Protein 1UBD (pdb70)

CATH classification: 3.30.160.60 (+3 more: 3.30.160.60, 3.30.160.60, 3.30.160.60)

Sequence (114 aa):
TIACPHKGCTKMFRDNSAMRKHLHTHGPRVHVCAECGKAFVESSKLKRHQLVHTGEKPFQCTFEGCGKRFSLDFNLRTHVRIHTGDRPYVCPFDGCNKKFAQSTNLKSHILTHA

Radius of gyration: 19.87 Å; Cα contacts (8 Å, |Δi|>4): 136; chains: 1; bounding box: 48×43×46 Å

GO terms:
  GO:0000981 DNA-binding transcription factor activity, RNA polymerase II-specific (F, IDA)
  GO:0006357 regulation of transcription by RNA polymerase II (P, IDA)
  GO:0005634 nucleus (C, IMP)
  GO:0010629 negative regulation of gene expression (P, IMP)
  GO:1990837 sequence-specific double-stranded DNA binding (F, IDA)
  GO:0000976 transcription cis-regulatory region binding (F, IDA)
  GO:0003677 DNA binding (F, IDA)
  GO:0003723 RNA binding (F, IDA)
  GO:0000122 negative regulation of transcription by RNA polymerase II (P, IDA)
  GO:0005634 nucleus (C, IDA)
  GO:0000400 four-way junction DNA binding (F, IDA)
  GO:0031011 Ino80 complex (C, IDA)
  GO:0016363 nuclear matrix (C, EXP)
  GO:0034644 cellular response to UV (P, IMP)
  GO:0010225 response to UV-C (P, IMP)
  GO:0006974 DNA damage response (P, IMP)
  GO:0000724 double-strand break repair via homologous recombination (P, IMP)
  GO:0005515 protein binding (F, IPI)
  GO:0000987 cis-regulatory region sequence-specific DNA binding (F, IMP)
  GO:0046332 SMAD binding (F, IMP)

B-factor: mean 39.72, std 17.57, range [2.0, 91.71]

InterPro domains:
  IPR013087 Zinc finger C2H2-type [PF00096] (298-320)
  IPR013087 Zinc finger C2H2-type [PF00096] (325-347)
  IPR013087 Zinc finger C2H2-type [PF00096] (353-377)
  IPR013087 Zinc finger C2H2-type [PF00096] (383-407)
  IPR013087 Zinc finger C2H2-type [PS00028] (327-347)
  IPR013087 Zinc finger C2H2-type [PS00028] (355-377)
  IPR013087 Zinc finger C2H2-type [PS00028] (385-407)
  IPR013087 Zinc finger C2H2-type [PS50157] (296-320)
  IPR013087 Zinc finger C2H2-type [PS50157] (325-352)
  IPR013087 Zinc finger C2H2-type [PS50157] (353-382)
  IPR013087 Zinc finger C2H2-type [PS50157] (383-412)
  IPR013087 Zinc finger C2H2-type [SM00355] (296-320)
  IPR013087 Zinc finger C2H2-type [SM00355] (325-347)
  IPR013087 Zinc finger C2H2-type [S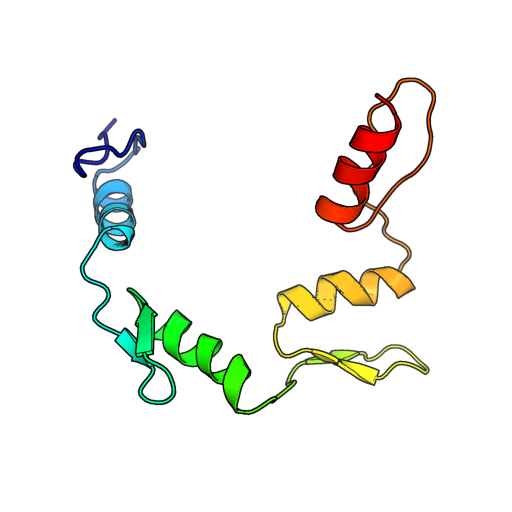M00355] (353-377)
  IPR013087 Zinc finger C2H2-type [SM00355] (383-407)
  IPR017114 C2H2-type Zinc finger protein, YY1-like [PIRSF037113] (1-414)
  IPR036236 Zinc finger C2H2 superfamily [SSF57667] (295-322)
  IPR036236 Zinc finger C2H2 superfamily [SSF57667] (333-388)
  IPR036236 Zinc finger C2H2 superfamily [SSF57667] (377-411)

Struct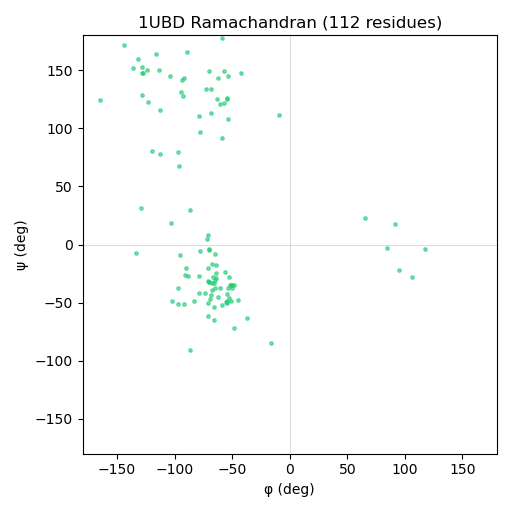ure (mmCIF, N/CA/C/O backbone):
data_1UBD
#
_entry.id   1UBD
#
_cell.length_a   44.000
_cell.length_b   65.700
_cell.length_c   117.100
_cell.angle_alpha   90.00
_cell.angle_beta   90.00
_cell.angle_gamma   90.00
#
_symmetry.space_group_name_H-M   'P 21 21 21'
#
loop_
_entity.id
_entity.type
_entity.pdbx_description
1 polymer "DNA (5'-D(*AP*GP*GP*GP*TP*CP*TP*CP*CP*AP*TP*TP*TP*TP*GP*AP*A P*GP*CP*G)-3')"
2 polymer "DNA (5'-D(*CP*GP*CP*TP*TP*CP*AP*AP*AP*AP*TP*GP*GP*AP*GP*AP*C P*CP*CP*T)-3')"
3 polymer 'PROTEIN (YY1 ZINC FINGER DOMAIN)'
4 non-polymer 'ZINC ION'
5 water water
#
loop_
_atom_site.group_PDB
_atom_site.id
_atom_site.type_symbol
_atom_site.label_atom_id
_atom_site.label_alt_id
_atom_site.label_comp_id
_atom_site.label_asym_id
_atom_site.label_entity_id
_atom_site.label_seq_id
_atom_site.pdbx_PDB_ins_code
_atom_site.Cartn_x
_atom_site.Cartn_y
_atom_site.Cartn_z
_atom_site.occupancy
_atom_site.B_iso_or_equiv
_atom_site.auth_seq_id
_atom_site.auth_comp_id
_atom_site.auth_asym_id
_atom_site.auth_atom_id
_atom_site.pdbx_PDB_model_num
ATOM 815 N N . THR C 3 5 ? 26.568 30.613 23.835 1.00 55.73 295 THR C N 1
ATOM 816 C CA . THR C 3 5 ? 25.752 31.610 23.078 1.00 55.96 295 THR C CA 1
ATOM 817 C C . THR C 3 5 ? 26.295 31.708 21.651 1.00 56.20 295 THR C C 1
ATOM 818 O O . THR C 3 5 ? 27.513 31.738 21.436 1.00 52.90 295 THR C O 1
ATOM 820 N N . ILE C 3 6 ? 25.372 31.725 20.691 1.00 56.59 296 ILE C N 1
ATOM 821 C CA . ILE C 3 6 ? 25.688 31.814 19.270 1.00 54.87 296 ILE C CA 1
ATOM 822 C C . ILE C 3 6 ? 25.663 33.290 18.858 1.00 52.13 296 ILE C C 1
ATOM 823 O O . ILE C 3 6 ? 24.716 33.999 19.162 1.00 52.15 296 ILE C O 1
ATOM 828 N N . ALA C 3 7 ? 26.723 33.770 18.228 1.00 49.94 297 ALA C N 1
ATOM 829 C CA . ALA C 3 7 ? 26.737 35.147 17.787 1.00 51.25 297 ALA C CA 1
ATOM 830 C C . ALA C 3 7 ? 26.205 35.092 16.361 1.00 53.18 297 ALA C C 1
ATOM 831 O O . ALA C 3 7 ? 26.498 34.117 15.649 1.00 54.10 297 ALA C O 1
ATOM 833 N N . CYS C 3 8 ? 25.418 36.095 15.941 1.00 50.16 298 CYS C N 1
ATOM 834 C CA . CYS C 3 8 ? 24.892 36.084 14.577 1.00 46.47 298 CYS C CA 1
ATOM 835 C C . CYS C 3 8 ? 26.005 36.168 13.582 1.00 45.78 298 CYS C C 1
ATOM 836 O O . CYS C 3 8 ? 26.848 37.073 13.641 1.00 44.07 298 CYS C O 1
ATOM 839 N N . PRO C 3 9 ? 26.037 35.203 12.662 1.00 44.78 299 PRO C N 1
ATOM 840 C CA . PRO C 3 9 ? 27.057 35.155 11.635 1.00 45.60 299 PRO C CA 1
ATOM 841 C C . PRO C 3 9 ? 27.183 36.513 10.995 1.00 45.84 299 PRO C C 1
ATOM 842 O O . PRO C 3 9 ? 28.117 37.254 11.265 1.00 47.08 299 PRO C O 1
ATOM 846 N N . HIS C 3 10 ? 26.183 36.855 10.215 1.00 46.33 300 HIS C N 1
ATOM 847 C CA . HIS C 3 10 ? 26.163 38.104 9.501 1.00 48.29 300 HIS C CA 1
ATOM 848 C C . HIS C 3 10 ? 27.244 39.105 9.843 1.00 49.59 300 HIS C C 1
ATOM 849 O O . HIS C 3 10 ? 27.217 39.730 10.904 1.00 49.46 300 HIS C O 1
ATOM 856 N N . LYS C 3 11 ? 28.136 39.302 8.876 1.00 50.33 301 LYS C N 1
ATOM 857 C CA . LYS C 3 11 ? 29.276 40.202 8.986 1.00 49.11 301 LYS C CA 1
ATOM 858 C C . LYS C 3 11 ? 29.226 41.238 10.125 1.00 48.61 301 LYS C C 1
ATOM 859 O O . LYS C 3 11 ? 29.721 40.971 11.232 1.00 49.05 301 LYS C O 1
ATOM 865 N N . GLY C 3 12 ? 28.573 42.372 9.897 1.00 47.71 302 GLY C N 1
ATOM 866 C CA . GLY C 3 12 ? 28.558 43.401 10.922 1.00 47.28 302 GLY C CA 1
ATOM 867 C C . GLY C 3 12 ? 27.636 43.245 12.118 1.00 49.82 302 GLY C C 1
ATOM 868 O O . GLY C 3 12 ? 27.741 44.040 13.063 1.00 51.17 302 GLY C O 1
ATOM 869 N N . CYS C 3 13 ? 26.790 42.208 12.127 1.00 47.74 303 CYS C N 1
ATOM 870 C CA . CYS C 3 13 ? 25.809 42.021 13.194 1.00 41.99 303 CYS C CA 1
ATOM 871 C C . CYS C 3 13 ? 26.331 41.676 14.572 1.00 44.80 303 CYS C C 1
ATOM 872 O O . CYS C 3 13 ? 26.830 40.578 14.832 1.00 44.38 303 CYS C O 1
ATOM 875 N N . THR C 3 14 ? 26.147 42.615 15.482 1.00 47.30 304 THR C N 1
ATOM 876 C CA . THR C 3 14 ? 26.598 42.434 16.847 1.00 50.49 304 THR C CA 1
ATOM 877 C C . THR C 3 14 ? 25.828 41.335 17.601 1.00 49.93 304 THR C C 1
ATOM 878 O O . THR C 3 14 ? 26.405 40.655 18.422 1.00 52.35 304 THR C O 1
ATOM 882 N N . LYS C 3 15 ? 24.543 41.151 17.308 1.00 47.58 305 LYS C N 1
ATOM 883 C CA . LYS C 3 15 ? 23.702 40.201 18.043 1.00 47.76 305 LYS C CA 1
ATOM 884 C C . LYS C 3 15 ? 24.181 38.793 18.461 1.00 48.50 305 LYS C C 1
ATOM 885 O O . LYS C 3 15 ? 24.962 38.153 17.760 1.00 48.59 305 LYS C O 1
ATOM 891 N N . MET C 3 16 ? 23.658 38.337 19.614 1.00 48.85 306 MET C N 1
ATOM 892 C CA . MET C 3 16 ? 23.951 37.037 20.258 1.00 46.66 306 MET C CA 1
ATOM 893 C C . MET C 3 16 ? 22.649 36.249 20.571 1.00 47.32 306 MET C C 1
ATOM 894 O O . MET C 3 16 ? 21.637 36.846 20.966 1.00 46.51 306 MET C O 1
ATOM 899 N N . PHE C 3 17 ? 22.705 34.914 20.512 1.00 45.60 307 PHE C N 1
ATOM 900 C CA . PHE C 3 17 ? 21.522 34.097 20.761 1.00 46.68 307 PHE C CA 1
ATOM 901 C C . PHE C 3 17 ? 21.726 32.853 21.648 1.00 49.05 307 PHE C C 1
ATOM 902 O O . PHE C 3 17 ? 22.825 32.289 21.701 1.00 43.45 307 PHE C O 1
ATOM 910 N N . ARG C 3 18 ? 20.647 32.459 22.338 1.00 51.28 308 ARG C N 1
ATOM 911 C CA . ARG C 3 18 ? 20.618 31.303 23.238 1.00 57.24 308 ARG C CA 1
ATOM 912 C C . ARG C 3 18 ? 20.816 30.015 22.449 1.00 60.81 308 ARG C C 1
ATOM 913 O O . ARG C 3 18 ? 21.738 29.228 22.706 1.00 61.24 308 ARG C O 1
ATOM 921 N N . ASP C 3 19 ? 19.835 29.744 21.594 1.00 63.77 309 ASP C N 1
ATOM 922 C CA . ASP C 3 19 ? 19.845 28.559 20.742 1.00 67.32 309 ASP C CA 1
ATOM 923 C C . ASP C 3 19 ? 20.204 29.013 19.350 1.00 65.83 309 ASP C C 1
ATOM 924 O O . ASP C 3 19 ? 19.864 30.123 18.949 1.00 65.48 309 ASP C O 1
ATOM 929 N N . ASN C 3 20 ? 20.930 28.196 18.611 1.00 66.34 310 ASN C N 1
ATOM 930 C CA . ASN C 3 20 ? 21.258 28.623 17.267 1.00 68.61 310 ASN C CA 1
ATOM 931 C C . ASN C 3 20 ? 19.980 28.591 16.395 1.00 67.00 310 ASN C C 1
ATOM 932 O O . ASN C 3 20 ? 19.986 29.024 15.240 1.00 67.64 310 ASN C O 1
ATOM 937 N N . SER C 3 21 ? 18.880 28.119 16.976 1.00 63.59 311 SER C N 1
ATOM 938 C CA . SER C 3 21 ? 17.594 28.061 16.297 1.00 59.56 311 SER C CA 1
ATOM 939 C C . SER C 3 21 ? 17.069 29.498 16.233 1.00 57.76 311 SER C C 1
ATOM 940 O O . SER C 3 21 ? 16.521 29.943 15.213 1.00 56.35 311 SER C O 1
ATOM 943 N N . ALA C 3 22 ? 17.247 30.214 17.346 1.00 53.40 312 ALA C N 1
ATOM 944 C CA . ALA C 3 22 ? 16.846 31.609 17.457 1.00 48.72 312 ALA C CA 1
ATOM 945 C C . ALA C 3 22 ? 17.797 32.412 16.601 1.00 50.01 312 ALA C C 1
ATOM 946 O O . ALA C 3 22 ? 17.405 33.449 16.063 1.00 54.94 312 ALA C O 1
ATOM 948 N N . MET C 3 23 ? 19.045 31.941 16.494 1.00 46.98 313 MET C N 1
ATOM 949 C CA . MET C 3 23 ? 20.070 32.605 15.705 1.00 43.14 313 MET C CA 1
ATOM 950 C C . MET C 3 23 ? 19.750 32.494 14.231 1.00 41.45 313 MET C C 1
ATOM 951 O O . MET C 3 23 ? 19.783 33.475 13.520 1.00 39.92 313 MET C O 1
ATOM 956 N N . ARG C 3 24 ? 19.398 31.293 13.797 1.00 43.09 314 ARG C N 1
ATOM 957 C CA . ARG C 3 24 ? 19.026 31.002 12.405 1.00 46.01 314 ARG C CA 1
ATOM 958 C C . ARG C 3 24 ? 17.767 31.779 11.987 1.00 45.25 314 ARG C C 1
ATOM 959 O O . ARG C 3 24 ? 17.735 32.331 10.876 1.00 44.29 314 ARG C O 1
ATOM 967 N N . LYS C 3 25 ? 16.727 31.802 12.844 1.00 40.81 315 LYS C N 1
ATOM 968 C CA . LYS C 3 25 ? 15.516 32.539 12.499 1.00 33.79 315 LYS C CA 1
ATOM 969 C C . LYS C 3 25 ? 15.940 33.952 12.288 1.00 32.90 315 LYS C C 1
ATOM 970 O O . LYS C 3 25 ? 15.703 34.505 11.215 1.00 32.89 315 LYS C O 1
ATOM 976 N N . HIS C 3 26 ? 16.646 34.498 13.279 1.00 29.27 316 HIS C N 1
ATOM 977 C CA . HIS C 3 26 ? 17.174 35.867 13.238 1.00 27.92 316 HIS C CA 1
ATOM 978 C C . HIS C 3 26 ? 18.006 36.169 11.988 1.00 28.41 316 HIS C C 1
ATOM 979 O O . HIS C 3 26 ? 17.904 37.227 11.367 1.00 22.53 316 HIS C O 1
ATOM 986 N N . LEU C 3 27 ? 18.893 35.242 11.683 1.00 30.91 317 LEU C N 1
ATOM 987 C CA . LEU C 3 27 ? 19.761 35.369 10.538 1.00 34.25 317 LEU C CA 1
ATOM 988 C C . LEU C 3 27 ? 18.895 35.696 9.328 1.00 34.53 317 LEU C C 1
ATOM 989 O O . LEU C 3 27 ? 19.305 36.437 8.447 1.00 37.03 317 LEU C O 1
ATOM 994 N N . HIS C 3 28 ? 17.691 35.143 9.295 1.00 38.88 318 HIS C N 1
ATOM 995 C CA . HIS C 3 28 ? 16.764 35.342 8.174 1.00 42.80 318 HIS C CA 1
ATOM 996 C C . HIS C 3 28 ? 16.528 36.799 7.792 1.00 39.06 318 HIS C C 1
ATOM 997 O O . HIS C 3 28 ? 16.467 37.139 6.607 1.00 33.03 318 HIS C O 1
ATOM 1004 N N . THR C 3 29 ? 16.536 37.662 8.797 1.00 37.71 319 THR C N 1
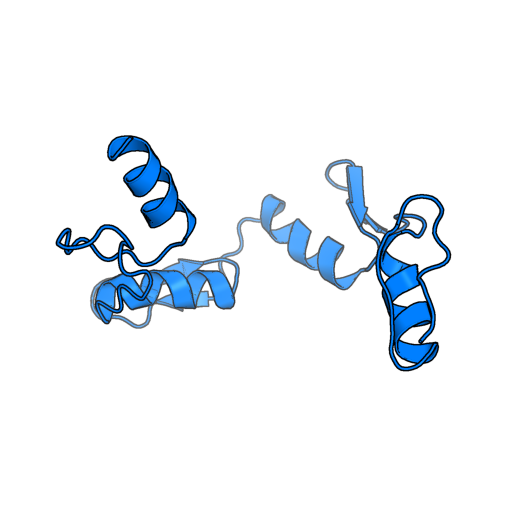ATOM 1005 C CA . THR C 3 29 ? 16.334 39.075 8.571 1.00 37.89 319 THR C CA 1
ATOM 1006 C C . THR C 3 29 ? 17.395 39.824 7.734 1.00 38.70 319 THR C C 1
ATOM 1007 O O . THR C 3 29 ? 17.126 40.926 7.262 1.00 47.46 319 THR C O 1
ATOM 1011 N N . HIS C 3 30 ? 18.591 39.267 7.561 1.00 36.07 320 HIS C N 1
ATOM 1012 C CA . HIS C 3 30 ? 19.645 39.919 6.753 1.00 33.95 320 HIS C CA 1
ATOM 1013 C C . HIS C 3 30 ? 19.585 39.370 5.354 1.00 34.51 320 HIS C C 1
ATOM 1014 O O . HIS C 3 30 ? 20.371 39.791 4.503 1.00 36.37 320 HIS C O 1
ATOM 1021 N N . GLY C 3 31 ? 18.776 38.326 5.181 1.00 34.05 321 GLY C N 1
ATOM 1022 C CA . GLY C 3 31 ? 18.652 37.650 3.904 1.00 36.48 321 GLY C CA 1
ATOM 1023 C C . GLY C 3 31 ? 18.203 38.419 2.664 1.00 36.21 321 GLY C C 1
ATOM 1024 O O . GLY C 3 31 ? 17.929 39.614 2.702 1.00 35.28 321 GLY C O 1
ATOM 1025 N N . PRO C 3 32 ? 18.156 37.743 1.518 1.00 35.19 322 PRO C N 1
ATOM 1026 C CA . PRO C 3 32 ? 17.720 38.471 0.329 1.00 33.45 322 PRO C CA 1
ATOM 1027 C C . PRO C 3 32 ? 16.276 38.931 0.558 1.00 31.10 322 PRO C C 1
ATOM 1028 O O . PRO C 3 32 ? 15.475 38.241 1.196 1.00 29.97 322 PRO C O 1
ATOM 1032 N N . ARG C 3 33 ? 15.963 40.116 0.065 1.00 26.17 323 ARG C N 1
ATOM 1033 C CA . ARG C 3 33 ? 14.631 40.649 0.208 1.00 23.75 323 ARG C CA 1
ATOM 1034 C C . ARG C 3 33 ? 13.784 40.360 -1.043 1.00 22.82 323 ARG C C 1
ATOM 1035 O O . ARG C 3 33 ? 13.414 41.258 -1.799 1.00 22.00 323 ARG C O 1
ATOM 1043 N N . VAL C 3 34 ? 13.517 39.054 -1.218 1.00 25.43 324 VAL C N 1
ATOM 1044 C CA . VAL C 3 34 ? 12.772 38.435 -2.329 1.00 23.56 324 VAL C CA 1
ATOM 1045 C C . VAL C 3 34 ? 11.415 38.977 -2.614 1.00 27.03 324 VAL C C 1
ATOM 1046 O O . VAL C 3 34 ? 10.971 38.927 -3.770 1.00 34.21 324 VAL C O 1
ATOM 1050 N N . HIS C 3 35 ? 10.695 39.328 -1.542 1.00 26.07 325 HIS C N 1
ATOM 1051 C CA . HIS C 3 35 ? 9.326 39.870 -1.601 1.00 19.72 325 HIS C CA 1
ATOM 1052 C C . HIS C 3 35 ? 9.283 41.332 -1.983 1.00 15.29 325 HIS C C 1
ATOM 1053 O O . HIS C 3 35 ? 9.446 42.172 -1.134 1.00 17.41 325 HIS C O 1
ATOM 1060 N N . VAL C 3 36 ? 9.046 41.593 -3.270 1.00 12.35 326 VAL C N 1
ATOM 1061 C CA . VAL C 3 36 ? 9.055 42.914 -3.865 1.00 11.84 326 VAL C CA 1
ATOM 1062 C C . VAL C 3 36 ? 7.682 43.347 -4.321 1.00 16.51 326 VAL C C 1
ATOM 1063 O O . VAL C 3 36 ? 7.071 42.752 -5.182 1.00 23.23 326 VAL C O 1
ATOM 1067 N N . CYS C 3 37 ? 7.189 44.392 -3.700 1.00 17.35 327 CYS C N 1
ATOM 1068 C CA . CYS C 3 37 ? 5.924 44.948 -4.007 1.00 11.10 327 CYS C CA 1
ATOM 1069 C C . CYS C 3 37 ? 5.944 45.300 -5.466 1.00 16.29 327 CYS C C 1
ATOM 1070 O O . CYS C 3 37 ? 6.797 46.094 -5.875 1.00 16.14 327 CYS C O 1
ATOM 1073 N N . ALA C 3 38 ? 5.009 44.720 -6.246 1.00 16.88 328 ALA C N 1
ATOM 1074 C CA . ALA C 3 38 ? 4.853 45.041 -7.668 1.00 14.03 328 ALA C CA 1
ATOM 1075 C C . ALA C 3 38 ? 4.339 46.490 -7.897 1.00 15.88 328 ALA C C 1
ATOM 1076 O O . ALA C 3 38 ? 4.478 47.068 -8.974 1.00 20.22 328 ALA C O 1
ATOM 1078 N N . GLU C 3 39 ? 3.789 47.128 -6.880 1.00 20.47 329 GLU C N 1
ATOM 1079 C CA . GLU C 3 39 ? 3.304 48.478 -7.101 1.00 19.90 329 GLU C CA 1
ATOM 1080 C C . GLU C 3 39 ? 4.410 49.499 -7.095 1.00 18.03 329 GLU C C 1
ATOM 1081 O O . GLU C 3 39 ? 4.370 50.431 -7.866 1.00 22.71 329 GLU C O 1
ATOM 1087 N N . CYS C 3 40 ? 5.364 49.377 -6.183 1.00 20.92 330 CYS C N 1
ATOM 1088 C CA . CYS C 3 40 ? 6.401 50.391 -6.113 1.00 20.36 330 CYS C CA 1
ATOM 1089 C C . CYS C 3 40 ? 7.899 49.959 -5.995 1.00 19.29 330 CYS C C 1
ATOM 1090 O O . CYS C 3 40 ? 8.792 50.806 -6.080 1.00 19.69 330 CYS C O 1
ATOM 1093 N N . GLY C 3 41 ? 8.188 48.676 -5.811 1.00 18.88 331 GLY C N 1
ATOM 1094 C CA . GLY C 3 41 ? 9.578 48.273 -5.722 1.00 17.41 331 GLY C CA 1
ATOM 1095 C C . GLY C 3 41 ? 10.086 47.897 -4.338 1.00 17.77 331 GLY C C 1
ATOM 1096 O O . GLY C 3 41 ? 11.016 47.108 -4.244 1.00 21.31 331 GLY C O 1
ATOM 1097 N N . LYS C 3 42 ? 9.531 48.440 -3.260 1.00 13.37 332 LYS C N 1
ATOM 1098 C CA . LYS C 3 42 ? 10.029 48.085 -1.953 1.00 10.15 332 LYS C CA 1
ATOM 1099 C C . LYS C 3 42 ? 10.021 46.585 -1.809 1.00 12.83 332 LYS C C 1
ATOM 1100 O O . LYS C 3 42 ? 9.157 45.935 -2.364 1.00 11.43 332 LYS C O 1
ATOM 1106 N N . ALA C 3 43 ? 11.003 46.021 -1.093 1.00 15.18 333 ALA C N 1
ATOM 1107 C CA . ALA C 3 43 ? 11.117 44.576 -0.968 1.00 15.04 333 ALA C CA 1
ATOM 1108 C C . ALA C 3 43 ? 11.215 44.304 0.449 1.00 20.00 333 ALA C C 1
ATOM 1109 O O . ALA C 3 43 ? 11.886 45.069 1.173 1.00 27.11 333 ALA C O 1
ATOM 1111 N N . PHE C 3 44 ? 10.671 43.148 0.822 1.00 19.26 334 PHE C N 1
ATOM 1112 C CA . PHE C 3 44 ? 10.621 42.670 2.195 1.00 17.81 334 PHE C CA 1
ATOM 1113 C C . PHE C 3 44 ? 11.179 41.237 2.287 1.00 19.55 334 PHE C C 1
ATOM 1114 O O . PHE C 3 44 ? 11.112 40.455 1.319 1.00 21.05 334 PHE C O 1
ATOM 1122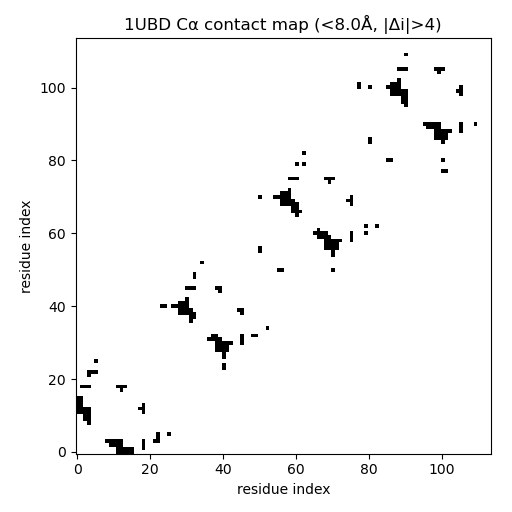 N N . VAL C 3 45 ? 11.714 40.871 3.439 1.00 21.68 335 VAL C N 1
ATOM 1123 C CA . VAL C 3 45 ? 12.251 39.517 3.545 1.00 29.78 335 VAL C CA 1
ATOM 1124 C C . VAL C 3 45 ? 11.068 38.504 3.564 1.00 30.85 335 VAL C C 1
ATOM 1125 O O . VAL C 3 45 ? 10.958 37.652 2.669 1.00 32.50 335 VAL C O 1
ATOM 1129 N N . GLU C 3 46 ? 10.089 38.764 4.436 1.00 30.81 336 GLU C N 1
ATOM 1130 C CA . GLU C 3 46 ? 8.873 37.960 4.574 1.00 27.51 336 GLU C CA 1
ATOM 1131 C C . GLU C 3 46 ? 7.737 38.432 3.640 1.00 27.70 336 GLU C C 1
ATOM 1132 O O . GLU C 3 46 ? 7.788 39.534 3.100 1.00 27.22 336 GLU C O 1
ATOM 1138 N N . SER C 3 47 ? 6.707 37.600 3.468 1.00 26.60 337 SER C N 1
ATOM 1139 C CA . SER C 3 47 ? 5.572 37.933 2.604 1.00 24.19 337 SER C CA 1
ATOM 1140 C C . SER C 3 47 ? 4.491 38.631 3.431 1.00 23.44 337 SER C C 1
ATOM 1141 O O . SER C 3 47 ? 3.692 39.443 2.925 1.00 19.50 337 SER C O 1
ATOM 1144 N N . SER C 3 48 ? 4.493 38.324 4.719 1.00 20.33 338 SER C N 1
ATOM 1145 C CA . SER C 3 48 ? 3.580 38.969 5.637 1.00 20.17 338 SER C CA 1
ATOM 1146 C C . SER C 3 48 ? 3.727 40.487 5.535 1.00 19.56 338 SER C C 1
ATOM 1147 O O . SER C 3 48 ? 2.744 41.192 5.370 1.00 28.49 338 SER C O 1
ATOM 1150 N N . LYS C 3 49 ? 4.961 40.966 5.583 1.00 14.75 339 LYS C N 1
ATOM 1151 C CA . LYS C 3 49 ? 5.308 42.384 5.521 1.00 9.32 339 LYS C CA 1
ATOM 1152 C C . LYS C 3 49 ? 4.964 43.059 4.198 1.00 11.75 339 LYS C C 1
ATOM 1153 O O . LYS C 3 49 ? 4.590 44.245 4.160 1.00 15.20 339 LYS C O 1
ATOM 1159 N N . LEU C 3 50 ? 5.150 42.335 3.110 1.00 12.05 340 LEU C N 1
ATOM 1160 C CA . LEU C 3 50 ? 4.848 42.855 1.776 1.00 18.46 340 LEU C CA 1
ATOM 1161 C C . LEU C 3 50 ? 3.316 42.992 1.712 1.00 23.65 340 LEU C C 1
ATOM 1162 O O . LEU C 3 50 ? 2.792 44.004 1.233 1.00 28.05 340 LEU C O 1
ATOM 1167 N N . LYS C 3 51 ? 2.607 41.983 2.218 1.00 25.68 341 LYS C N 1
ATOM 1168 C CA . LYS C 3 51 ? 1.150 42.035 2.258 1.00 24.93 341 LYS C CA 1
ATOM 1169 C C . LYS C 3 51 ? 0.719 43.310 3.005 1.00 18.30 341 LYS C C 1
ATOM 1170 O O . LYS C 3 51 ? -0.023 44.114 2.486 1.00 15.04 341 LYS C O 1
ATOM 1176 N N . ARG C 3 52 ? 1.302 43.524 4.173 1.00 12.47 342 ARG C N 1
ATOM 1177 C CA . ARG C 3 52 ? 0.986 44.654 5.018 1.00 13.96 342 ARG C CA 1
ATOM 1178 C C . ARG C 3 52 ? 1.377 45.977 4.417 1.00 19.33 342 ARG C C 1
ATOM 1179 O O . ARG C 3 52 ? 0.770 47.031 4.694 1.00 18.20 342 ARG C O 1
ATOM 1187 N N . HIS C 3 53 ? 2.468 45.940 3.665 1.00 18.80 343 HIS C N 1
ATOM 1188 C CA . HIS C 3 53 ? 2.953 47.138 3.034 1.00 15.16 343 HIS C CA 1
ATOM 1189 C C . HIS C 3 53 ? 1.912 47.603 2.052 1.00 16.08 343 HIS C C 1
ATOM 1190 O O . HIS C 3 53 ? 1.754 48.803 1.860 1.00 22.37 343 HIS C O 1
ATOM 1197 N N . GLN C 3 54 ? 1.141 46.668 1.500 1.00 14.15 344 GLN C N 1
ATOM 1198 C CA . GLN C 3 54 ? 0.110 46.997 0.515 1.00 11.18 344 GLN C CA 1
ATOM 1199 C C . GLN C 3 54 ? -0.879 48.083 0.962 1.00 12.48 344 GLN C C 1
ATOM 1200 O O . GLN C 3 54 ? -1.338 48.868 0.151 1.00 9.37 344 GLN C O 1
ATOM 1206 N N . LEU C 3 55 ? -1.085 48.196 2.274 1.00 16.80 345 LEU C N 1
ATOM 1207 C CA . LEU C 3 55 ? -2.009 49.158 2.866 1.00 17.22 345 LEU C CA 1
ATOM 1208 C C . LEU C 3 55 ? -1.579 50.562 2.642 1.00 18.90 345 LEU C C 1
ATOM 1209 O O . LEU C 3 55 ? -2.259 51.502 3.004 1.00 23.97 345 LEU C O 1
ATOM 1214 N N . VAL C 3 56 ? -0.384 50.705 2.119 1.00 21.01 346 VAL C N 1
ATOM 1215 C CA . VAL C 3 56 ? 0.184 52.011 1.821 1.00 16.27 346 VAL C CA 1
ATOM 1216 C C . VAL C 3 56 ? -0.453 52.465 0.508 1.00 16.65 346 VAL C C 1
ATOM 1217 O O . VAL C 3 56 ? -0.492 53.653 0.191 1.00 19.09 346 VAL C O 1
ATOM 1221 N N . HIS C 3 57 ? -0.834 51.461 -0.271 1.00 11.29 347 HIS C N 1
ATOM 1222 C CA . HIS C 3 57 ? -1.414 51.586 -1.570 1.00 12.38 347 HIS C CA 1
ATOM 1223 C C . HIS C 3 57 ? -2.911 51.643 -1.665 1.00 15.70 347 HIS C C 1
ATOM 1224 O O . HIS C 3 57 ? -3.451 52.520 -2.292 1.00 26.77 347 HIS C O 1
ATOM 1231 N N . THR C 3 58 ? -3.599 50.715 -1.056 1.00 16.02 348 T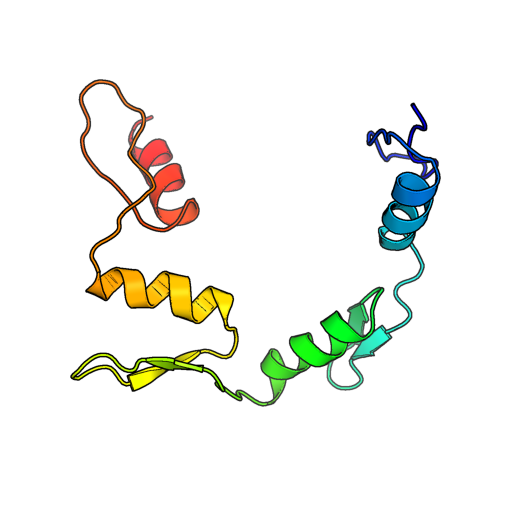HR C N 1
ATOM 1232 C CA . THR C 3 58 ? -5.034 50.723 -1.090 1.00 14.45 348 THR C CA 1
ATOM 1233 C C . THR C 3 58 ? -5.558 51.878 -0.233 1.00 21.40 348 THR C C 1
ATOM 1234 O O . THR C 3 58 ? -6.132 52.834 -0.743 1.00 27.67 348 THR C O 1
ATOM 1238 N N . GLY C 3 59 ? -5.277 51.875 1.056 1.00 18.26 349 GLY C N 1
ATOM 1239 C CA . GLY C 3 59 ? -5.808 52.963 1.865 1.00 12.69 349 GLY C CA 1
ATOM 1240 C C . GLY C 3 59 ? -6.744 52.315 2.865 1.00 10.35 349 GLY C C 1
ATOM 1241 O O . GLY C 3 59 ? -7.293 52.917 3.759 1.00 9.71 349 GLY C O 1
ATOM 1242 N N . GLU C 3 60 ? -6.907 51.028 2.721 1.00 9.01 350 GLU C N 1
ATOM 1243 C CA . GLU C 3 60 ? -7.757 50.304 3.617 1.00 12.55 350 GLU C CA 1
ATOM 1244 C C . GLU C 3 60 ? -7.367 50.515 5.109 1.00 14.73 350 GLU C C 1
ATOM 1245 O O . GLU C 3 60 ? -6.184 50.425 5.515 1.00 10.56 350 GLU C O 1
ATOM 1251 N N . LYS C 3 61 ? -8.380 50.932 5.855 1.00 14.46 351 LYS C N 1
ATOM 1252 C CA . LYS C 3 61 ? -8.328 51.143 7.280 1.00 15.56 351 LYS C CA 1
ATOM 1253 C C . LYS C 3 61 ? -9.340 50.224 7.970 1.00 18.66 351 LYS C C 1
ATOM 1254 O O . LYS C 3 61 ? -10.429 50.691 8.326 1.00 20.76 351 LYS C O 1
ATOM 1260 N N . PRO C 3 62 ? -8.983 48.919 8.170 1.00 16.76 352 PRO C N 1
ATOM 1261 C CA . PRO C 3 62 ? -9.758 47.835 8.799 1.00 16.36 352 PRO C CA 1
ATOM 1262 C C . PRO C 3 62 ? -10.173 48.045 10.261 1.00 21.52 352 PRO C C 1
ATOM 1263 O O . PRO C 3 62 ? -11.253 47.660 10.690 1.00 23.29 352 PRO C O 1
ATOM 1267 N N . PHE C 3 63 ? -9.310 48.645 11.046 1.00 22.92 353 PHE C N 1
ATOM 1268 C CA . PHE C 3 63 ? -9.619 48.786 12.444 1.00 19.50 353 PHE C CA 1
ATOM 1269 C C . PHE C 3 63 ? -10.243 50.090 12.766 1.00 22.83 353 PHE C C 1
ATOM 1270 O O . PHE C 3 63 ? -9.775 51.124 12.329 1.00 28.56 353 PHE C O 1
ATOM 1278 N N . GLN C 3 64 ? -11.336 50.037 13.504 1.00 26.51 354 GLN C N 1
ATOM 1279 C CA . GLN C 3 64 ? -12.049 51.234 13.829 1.00 30.22 354 GLN C CA 1
ATOM 1280 C C . GLN C 3 64 ? -12.298 51.567 15.298 1.00 33.78 354 GLN C C 1
ATOM 1281 O O . GLN C 3 64 ? -12.420 50.709 16.189 1.00 37.02 354 GLN C O 1
ATOM 1287 N N . CYS C 3 65 ? -12.375 52.855 15.543 1.00 35.81 355 CYS C N 1
ATOM 1288 C CA . CYS C 3 65 ? -12.601 53.336 16.869 1.00 36.54 355 CYS C CA 1
ATOM 1289 C C . CYS C 3 65 ? -14.067 53.258 17.322 1.00 38.67 355 CYS C C 1
ATOM 1290 O O . CYS C 3 65 ? -14.938 54.006 16.847 1.00 34.17 355 CYS C O 1
ATOM 1293 N N . THR C 3 66 ? -14.311 52.354 18.270 1.00 41.46 356 THR C N 1
ATOM 1294 C CA . THR C 3 66 ? -15.636 52.146 18.845 1.00 45.16 356 THR C CA 1
ATOM 1295 C C . THR C 3 66 ? -15.893 53.113 20.017 1.00 46.28 356 THR C C 1
ATOM 1296 O O . THR C 3 66 ? -16.625 52.805 20.966 1.00 48.17 356 THR C O 1
ATOM 1300 N N . PHE C 3 67 ? -15.274 54.279 19.949 1.00 46.05 357 PHE C N 1
ATOM 1301 C CA . PHE C 3 67 ? -15.453 55.283 20.970 1.00 48.16 357 PHE C CA 1
ATOM 1302 C C . PHE C 3 67 ? -16.571 56.158 20.461 1.00 52.71 357 PHE C C 1
ATOM 1303 O O . PHE C 3 67 ? -16.634 56.473 19.257 1.00 55.75 357 PHE C O 1
ATOM 1311 N N . GLU C 3 68 ? -17.420 56.585 21.387 1.00 53.35 358 GLU C N 1
ATOM 1312 C CA . GLU C 3 68 ? -18.547 57.422 21.061 1.00 53.92 358 GLU C CA 1
ATOM 1313 C C . GLU C 3 68 ? -18.034 58.721 20.453 1.00 54.35 358 GLU C C 1
ATOM 1314 O O . GLU C 3 68 ? -17.177 59.405 21.036 1.00 51.20 358 GLU C O 1
ATOM 1320 N N . GLY C 3 69 ? -18.468 58.970 19.215 1.00 54.12 359 GLY C N 1
ATOM 1321 C CA . GLY C 3 69 ? -18.100 60.187 18.505 1.00 53.38 359 GLY C CA 1
ATOM 1322 C C . GLY C 3 69 ? -16.905 60.065 17.586 1.00 51.98 359 GLY C C 1
ATOM 1323 O O . GLY C 3 69 ? -16.751 60.838 16.618 1.00 50.08 359 GLY C O 1
ATOM 1324 N N . CYS C 3 70 ? -16.086 59.055 17.870 1.00 49.61 360 CYS C N 1
ATOM 1325 C CA . CYS C 3 70 ? -14.891 58.835 17.101 1.00 45.82 360 CYS C CA 1
ATOM 1326 C C . CYS C 3 70 ? -15.119 57.998 15.866 1.00 43.99 360 CYS C C 1
ATOM 1327 O O . CYS C 3 70 ? -15.415 58.548 14.804 1.00 41.00 360 CYS C O 1
ATOM 1330 N N . GLY C 3 71 ? -14.982 56.679 15.994 1.00 43.16 361 GLY C N 1
ATOM 1331 C CA . GLY C 3 71 ? -15.137 55.815 14.834 1.00 42.13 361 GLY C CA 1
ATOM 1332 C C . GLY C 3 71 ? -14.067 56.024 13.754 1.00 41.72 361 GLY C C 1
ATOM 1333 O O . GLY C 3 71 ? -14.313 55.706 12.582 1.00 44.54 361 GLY C O 1
ATOM 1334 N N . LYS C 3 72 ? -12.897 56.562 14.133 1.00 38.06 362 LYS C N 1
ATOM 1335 C CA . LYS C 3 72 ? -11.770 56.829 13.216 1.00 29.42 362 LYS C CA 1
ATOM 1336 C C . LYS C 3 72 ? -11.257 55.479 12.841 1.00 26.01 362 LYS C C 1
ATOM 1337 O O . LYS C 3 72 ? -11.370 54.530 13.621 1.00 20.79 362 LYS C O 1
ATOM 1343 N N . ARG C 3 73 ? -10.717 55.363 11.641 1.00 24.97 363 ARG C N 1
ATOM 1344 C CA . ARG C 3 73 ? -10.202 54.064 11.241 1.00 25.27 363 ARG C CA 1
ATOM 1345 C C . ARG C 3 73 ? -8.671 54.068 11.065 1.00 24.60 363 ARG C C 1
ATOM 1346 O O . ARG C 3 73 ? -8.056 55.094 10.781 1.00 20.30 363 ARG C O 1
ATOM 1354 N N . PHE C 3 74 ? -8.058 52.920 11.302 1.00 23.25 364 PHE C N 1
ATOM 1355 C CA . PHE C 3 74 ? -6.621 52.788 11.171 1.00 21.61 364 PHE C CA 1
ATOM 1356 C C . PHE C 3 74 ? -6.423 51.539 10.360 1.00 17.64 364 PHE C C 1
ATOM 1357 O O . PHE C 3 74 ? -7.322 50.710 10.318 1.00 22.45 364 PHE C O 1
ATOM 1365 N N . SER C 3 75 ? -5.259 51.395 9.740 1.00 12.23 365 SER C N 1
ATOM 1366 C CA . SER C 3 75 ? -4.928 50.243 8.927 1.00 9.31 365 SER C CA 1
ATOM 1367 C C . SER C 3 75 ? -4.286 49.188 9.776 1.00 12.42 365 SER C C 1
ATOM 1368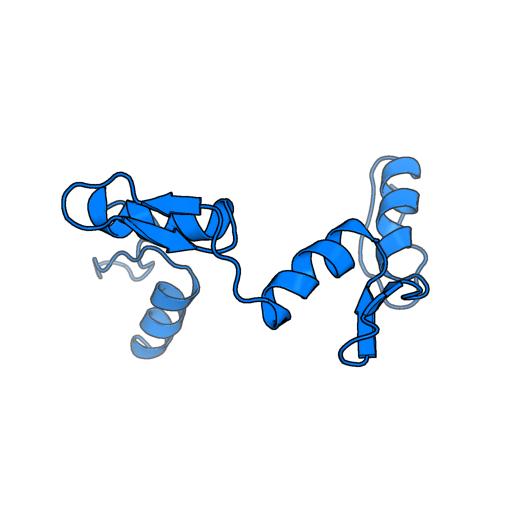 O O . SER C 3 75 ? -4.184 48.037 9.351 1.00 12.77 365 SER C O 1
ATOM 1371 N N . LEU C 3 76 ? -3.760 49.577 10.936 1.00 17.34 366 LEU C N 1
ATOM 1372 C CA . LEU C 3 76 ? -3.087 48.595 11.800 1.00 19.79 366 LEU C CA 1
ATOM 1373 C C . LEU C 3 76 ? -3.544 48.542 13.233 1.00 21.63 366 LEU C C 1
ATOM 1374 O O . LEU C 3 76 ? -3.604 49.553 13.964 1.00 17.69 366 LEU C O 1
ATOM 1379 N N . ASP C 3 77 ? -3.844 47.308 13.598 1.00 21.96 367 ASP C N 1
ATOM 1380 C CA . ASP C 3 77 ? -4.306 46.920 14.913 1.00 24.46 367 ASP C CA 1
ATOM 1381 C C . ASP C 3 77 ? -3.600 47.721 15.985 1.00 24.66 367 ASP C C 1
ATOM 1382 O O . ASP C 3 77 ? -4.237 48.534 16.667 1.00 24.37 367 ASP C O 1
ATOM 1387 N N . PHE C 3 78 ? -2.270 47.551 16.071 1.00 25.95 368 PHE C N 1
ATOM 1388 C CA . PHE C 3 78 ? -1.444 48.277 17.032 1.00 20.53 368 PHE C CA 1
ATOM 1389 C C . PHE C 3 78 ? -1.622 49.788 16.934 1.00 22.60 368 PHE C C 1
ATOM 1390 O O . PHE C 3 78 ? -1.814 50.444 17.946 1.00 29.56 368 PHE C O 1
ATOM 1398 N N . ASN C 3 79 ? -1.685 50.343 15.726 1.00 20.76 369 ASN C N 1
ATOM 1399 C CA . ASN C 3 79 ? -1.803 51.787 15.583 1.00 19.06 369 ASN C CA 1
ATOM 1400 C C . ASN C 3 79 ? -3.127 52.290 16.152 1.00 25.01 369 ASN C C 1
ATOM 1401 O O . ASN C 3 79 ? -3.204 53.412 16.714 1.00 29.21 369 ASN C O 1
ATOM 1406 N N . LEU C 3 80 ? -4.157 51.444 16.084 1.00 22.11 370 LEU C N 1
ATOM 1407 C CA . LEU C 3 80 ? -5.461 51.803 16.617 1.00 19.34 370 LEU C CA 1
ATOM 1408 C C . LEU C 3 80 ? -5.276 51.920 18.151 1.00 21.08 370 LEU C C 1
ATOM 1409 O O . LEU C 3 80 ? -5.531 52.984 18.725 1.00 23.22 370 LEU C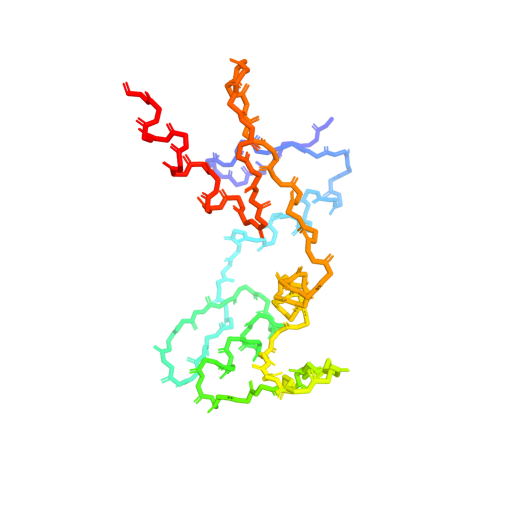 O 1
ATOM 1414 N N . ARG C 3 81 ? -4.736 50.883 18.801 1.00 21.27 371 ARG C N 1
ATOM 1415 C CA . ARG C 3 81 ? -4.536 50.920 20.262 1.00 23.45 371 ARG C CA 1
ATOM 1416 C C . ARG C 3 81 ? -3.823 52.165 20.742 1.00 27.18 371 ARG C C 1
ATOM 1417 O O . ARG C 3 81 ? -4.052 52.638 21.851 1.00 32.31 371 ARG C O 1
ATOM 1425 N N . THR C 3 82 ? -2.895 52.659 19.947 1.00 26.94 372 THR C N 1
ATOM 1426 C CA . THR C 3 82 ? -2.122 53.810 20.355 1.00 26.63 372 THR C CA 1
ATOM 1427 C C . THR C 3 82 ? -2.911 55.118 20.372 1.00 31.51 372 THR C C 1
ATOM 1428 O O . THR C 3 82 ? -2.539 56.087 21.076 1.00 31.29 372 THR C O 1
ATOM 1432 N N . HIS C 3 83 ? -4.026 55.133 19.634 1.00 35.70 373 HIS C N 1
ATOM 1433 C CA . HIS C 3 83 ? -4.868 56.329 19.534 1.00 37.07 373 HIS C CA 1
ATOM 1434 C C . HIS C 3 83 ? -6.033 56.310 20.473 1.00 38.58 373 HIS C C 1
ATOM 1435 O O . HIS C 3 83 ? -6.410 57.386 20.955 1.00 37.47 373 HIS C O 1
ATOM 1442 N N . VAL C 3 84 ? -6.642 55.123 20.673 1.00 41.19 374 VAL C N 1
ATOM 1443 C CA . VAL C 3 84 ? -7.795 54.970 21.587 1.00 43.80 374 VAL C CA 1
ATOM 1444 C C . VAL C 3 84 ? -7.414 55.462 22.973 1.00 43.27 374 VAL C C 1
ATOM 1445 O O . VAL C 3 84 ? -8.267 55.811 23.795 1.00 40.47 374 VAL C O 1
ATOM 1449 N N . ARG C 3 85 ? -6.112 55.443 23.220 1.00 43.71 375 ARG C N 1
ATOM 1450 C CA . ARG C 3 85 ? -5.536 55.904 24.453 1.00 45.08 375 ARG C CA 1
ATOM 1451 C C . ARG C 3 85 ? -5.781 57.389 24.614 1.00 47.26 375 ARG C C 1
ATOM 1452 O O . ARG C 3 85 ? -5.814 57.880 25.741 1.00 51.94 375 ARG C O 1
ATOM 1460 N N . ILE C 3 86 ? -5.986 58.103 23.512 1.00 46.72 376 ILE C N 1
ATOM 1461 C CA . ILE C 3 86 ? -6.282 59.526 23.600 1.00 48.22 376 ILE C CA 1
ATOM 1462 C C . ILE C 3 86 ? -7.684 59.667 24.187 1.00 50.10 376 ILE C C 1
ATOM 1463 O O . ILE C 3 86 ? -8.172 60.769 24.420 1.00 54.17 376 ILE C O 1
ATOM 1468 N N . HIS C 3 87 ? -8.341 58.532 24.394 1.00 50.31 377 HIS C N 1
ATOM 1469 C CA . HIS C 3 87 ? -9.679 58.487 24.973 1.00 52.05 377 HIS C CA 1
ATOM 1470 C C . HIS C 3 87 ? -9.544 58.079 26.439 1.00 52.64 377 HIS C C 1
ATOM 1471 O O . HIS C 3 87 ? -10.174 58.657 27.335 1.00 52.48 377 HIS C O 1
ATOM 1478 N N . THR C 3 88 ? -8.764 57.019 26.632 1.00 49.82 378 THR C N 1
ATOM 1479 C CA . THR C 3 88 ? -8.457 56.447 27.921 1.00 47.58 378 THR C CA 1
ATOM 1480 C C . THR C 3 88 ? -7.623 57.447 28.709 1.00 46.67 378 THR C C 1
ATOM 1481 O O . THR C 3 88 ? -7.647 57.465 29.933 1.00 46.38 378 THR C O 1
ATOM 1485 N N . GLY C 3 89 ? -6.875 58.278 28.000 1.00 45.05 379 GLY C N 1
ATOM 1486 C CA . GLY C 3 89 ? -6.029 59.243 28.666 1.00 44.72 379 GLY C CA 1
ATOM 1487 C C . GLY C 3 89 ? -4.692 58.651 29.063 1.00 45.73 379 GLY C C 1
ATOM 1488 O O . GLY C 3 89 ? -3.850 59.365 29.566 1.00 47.68 379 GLY C O 1
ATOM 1489 N N . ASP C 3 90 ? -4.479 57.361 28.820 1.00 46.15 380 ASP C N 1
ATOM 1490 C CA . ASP C 3 90 ? -3.221 56.702 29.170 1.00 45.78 380 ASP C CA 1
ATOM 1491 C C . ASP C 3 90 ? -1.982 57.309 28.510 1.00 44.60 380 ASP C C 1
ATOM 1492 O O . ASP C 3 90 ? -1.627 56.930 27.404 1.00 42.62 380 ASP C O 1
ATOM 1497 N N . ARG C 3 91 ? -1.346 58.261 29.188 1.00 43.58 381 ARG C N 1
ATOM 1498 C CA . ARG C 3 91 ? -0.105 58.893 28.731 1.00 41.86 381 ARG C CA 1
ATOM 1499 C C . ARG C 3 91 ? 1.041 58.135 29.472 1.00 41.16 381 ARG C C 1
ATOM 1500 O O . ARG C 3 91 ? 1.611 58.645 30.415 1.00 41.84 381 ARG C O 1
ATOM 15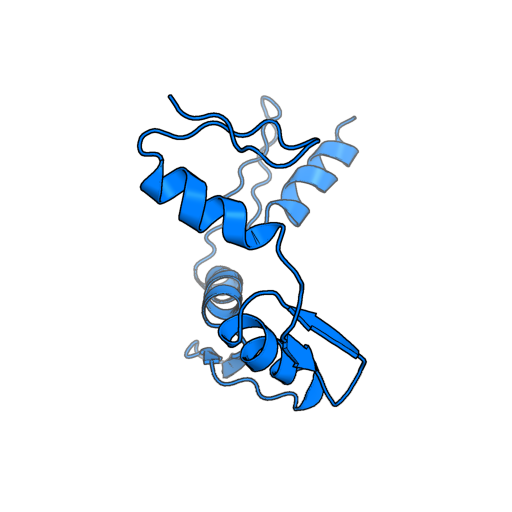08 N N . PRO C 3 92 ? 1.430 56.931 28.987 1.00 39.87 382 PRO C N 1
ATOM 1509 C CA . PRO C 3 92 ? 2.471 56.081 29.573 1.00 40.40 382 PRO C CA 1
ATOM 1510 C C . PRO C 3 92 ? 3.975 56.437 29.486 1.00 43.24 382 PRO C C 1
ATOM 1511 O O . PRO C 3 92 ? 4.837 55.643 29.923 1.00 45.29 382 PRO C O 1
ATOM 1515 N N . TYR C 3 93 ? 4.308 57.597 28.943 1.00 43.54 383 TYR C N 1
ATOM 1516 C CA . TYR C 3 93 ? 5.715 57.965 28.815 1.00 45.29 383 TYR C CA 1
ATOM 1517 C C . TYR C 3 93 ? 6.045 59.117 29.698 1.00 44.89 383 TYR C C 1
ATOM 1518 O O . TYR C 3 93 ? 6.153 60.226 29.210 1.00 49.10 383 TYR C O 1
ATOM 1527 N N . VAL C 3 94 ? 6.217 58.875 30.992 1.00 44.87 384 VAL C N 1
ATOM 1528 C CA . VAL C 3 94 ? 6.487 59.984 31.899 1.00 45.87 384 VAL C CA 1
ATOM 1529 C C . VAL C 3 94 ? 7.846 60.621 31.672 1.00 45.81 384 VAL C C 1
ATOM 1530 O O . VAL C 3 94 ? 8.819 59.915 31.425 1.00 45.92 384 VAL C O 1
ATOM 1534 N N . CYS C 3 95 ? 7.877 61.953 31.624 1.00 47.79 385 CYS C N 1
ATOM 1535 C CA . CYS C 3 95 ? 9.124 62.671 31.427 1.00 52.22 385 CYS C CA 1
ATOM 1536 C C . CYS C 3 95 ? 10.088 62.261 32.541 1.00 54.64 385 CYS C C 1
ATOM 1537 O O . CYS C 3 95 ? 9.674 61.959 33.676 1.00 57.18 385 CYS C O 1
ATOM 1540 N N . PRO C 3 96 ? 11.394 62.260 32.241 1.00 54.30 386 PRO C N 1
ATOM 1541 C CA . PRO C 3 96 ? 12.421 61.877 33.206 1.00 53.76 386 PRO C CA 1
ATOM 1542 C C . PRO C 3 96 ? 12.959 63.004 34.104 1.00 51.47 386 PRO C C 1
ATOM 1543 O O . PRO C 3 96 ? 13.422 62.753 35.217 1.00 50.71 386 PRO C O 1
ATOM 1547 N N . PHE C 3 97 ? 12.915 64.236 33.628 1.00 48.08 387 PHE C N 1
ATOM 1548 C CA . PHE C 3 97 ? 13.462 65.313 34.421 1.00 47.97 387 PHE C CA 1
ATOM 1549 C C . PHE C 3 97 ? 12.898 65.402 35.832 1.00 46.59 387 PHE C C 1
ATOM 1550 O O . PHE C 3 97 ? 11.694 65.421 36.033 1.00 46.09 387 PHE C O 1
ATOM 1558 N N . ASP C 3 98 ? 13.791 65.389 36.815 1.00 48.19 388 ASP C N 1
ATOM 1559 C CA . ASP C 3 98 ? 13.417 65.502 38.228 1.00 48.68 388 ASP C CA 1
ATOM 1560 C C . ASP C 3 98 ? 12.550 66.767 38.407 1.00 47.42 388 ASP C C 1
ATOM 1561 O O . ASP C 3 98 ? 13.019 67.887 38.268 1.00 47.21 388 ASP C O 1
ATOM 1566 N N . GLY C 3 99 ? 11.265 66.592 38.636 1.00 47.86 389 GLY C N 1
ATOM 1567 C CA . GLY C 3 99 ? 10.441 67.759 38.837 1.00 50.49 389 GLY C CA 1
ATOM 1568 C C . GLY C 3 99 ? 9.754 68.373 37.632 1.00 53.21 389 GLY C C 1
ATOM 1569 O O . GLY C 3 99 ? 9.435 69.561 37.700 1.00 51.32 389 GLY C O 1
ATOM 1570 N N . CYS C 3 100 ? 9.629 67.625 36.521 1.00 55.81 390 CYS C N 1
ATOM 1571 C CA . CYS C 3 100 ? 8.895 68.053 35.305 1.00 53.12 390 CYS C CA 1
ATOM 1572 C C . CYS C 3 100 ? 7.893 66.948 35.166 1.00 50.48 390 CYS C C 1
ATOM 1573 O O . CYS C 3 100 ? 8.251 65.796 34.989 1.00 51.29 390 CYS C O 1
ATOM 1576 N N . ASN C 3 101 ? 6.635 67.318 35.159 1.00 49.59 391 ASN C N 1
ATOM 1577 C CA . ASN C 3 101 ? 5.553 66.345 35.154 1.00 51.14 391 ASN C CA 1
ATOM 1578 C C . ASN C 3 101 ? 4.787 66.043 33.873 1.00 50.72 391 ASN C C 1
ATOM 1579 O O . ASN C 3 101 ? 3.669 65.511 33.937 1.00 49.89 391 ASN C O 1
ATOM 1584 N N . LYS C 3 102 ? 5.352 66.393 32.718 1.00 49.50 392 LYS C N 1
ATOM 1585 C CA . LYS C 3 102 ? 4.686 66.131 31.447 1.00 45.58 392 LYS C CA 1
ATOM 1586 C C . LYS C 3 102 ? 4.748 64.635 31.131 1.00 44.69 392 LYS C C 1
ATOM 1587 O O . LYS C 3 102 ? 5.768 63.989 31.372 1.00 45.49 392 LYS C O 1
ATOM 1593 N N . LYS C 3 103 ? 3.621 64.063 30.714 1.00 43.43 393 LYS C N 1
ATOM 1594 C CA . LYS C 3 103 ? 3.569 62.647 30.351 1.00 40.34 393 LYS C CA 1
ATOM 1595 C C . LYS C 3 103 ? 3.222 62.683 28.868 1.00 38.86 393 LYS C C 1
ATOM 1596 O O . LYS C 3 103 ? 2.808 63.721 28.345 1.00 41.06 393 LYS C O 1
ATOM 1602 N N . PHE C 3 104 ? 3.420 61.564 28.188 1.00 38.15 394 PHE C N 1
ATOM 1603 C CA . PHE C 3 104 ? 3.121 61.446 26.774 1.00 36.84 394 PHE C CA 1
ATOM 1604 C C . PHE C 3 104 ? 2.599 60.046 26.478 1.00 39.56 394 PHE C C 1
ATOM 1605 O O . PHE C 3 104 ? 2.639 59.152 27.316 1.00 35.59 394 PHE C O 1
ATOM 1613 N N . ALA C 3 105 ? 2.131 59.852 25.263 1.00 44.79 395 ALA C N 1
ATOM 1614 C CA . ALA C 3 105 ? 1.598 58.569 24.886 1.00 49.67 395 ALA C CA 1
ATOM 1615 C C . ALA C 3 105 ? 2.230 58.115 23.584 1.00 53.26 395 ALA C C 1
ATOM 1616 O O . ALA C 3 105 ? 1.582 57.451 22.777 1.00 57.70 395 ALA C O 1
ATOM 1618 N N . GLN C 3 106 ? 3.481 58.518 23.367 1.00 53.05 396 GLN C N 1
ATOM 1619 C CA . GLN C 3 106 ? 4.255 58.164 22.179 1.00 51.81 396 GLN C CA 1
ATOM 1620 C C . GLN C 3 106 ? 5.693 58.505 22.522 1.00 53.23 396 GLN C C 1
ATOM 1621 O O . GLN C 3 106 ? 5.986 59.652 22.881 1.00 53.14 396 GLN C O 1
ATOM 1627 N N . SER C 3 107 ? 6.594 57.532 22.417 1.00 52.73 397 SER C N 1
ATOM 1628 C CA . SER C 3 107 ? 7.985 57.780 22.769 1.00 53.35 397 SER C CA 1
ATOM 1629 C C . SER C 3 107 ? 8.694 58.680 21.781 1.00 50.88 397 SER C C 1
ATOM 1630 O O . SER C 3 107 ? 9.918 58.806 21.812 1.00 50.14 397 SER C O 1
ATOM 1633 N N . THR C 3 108 ? 7.936 59.243 20.852 1.00 48.33 398 THR C N 1
ATOM 1634 C CA . THR C 3 108 ? 8.499 60.209 19.922 1.00 47.32 398 THR C CA 1
ATOM 1635 C C . THR C 3 108 ? 8.119 61.540 20.584 1.00 46.74 398 THR C C 1
ATOM 1636 O O . THR C 3 108 ? 8.957 62.357 20.901 1.00 46.88 398 THR C O 1
ATOM 1640 N N . ASN C 3 109 ? 6.841 61.654 20.908 1.00 46.99 399 ASN C N 1
ATOM 1641 C CA . ASN C 3 109 ? 6.233 62.799 21.585 1.00 47.67 399 ASN C CA 1
ATOM 1642 C C . ASN C 3 109 ? 6.973 63.232 22.864 1.00 43.72 399 ASN C C 1
ATOM 1643 O O . ASN C 3 109 ? 6.992 64.402 23.231 1.00 41.63 399 ASN C O 1
ATOM 1648 N N . LEU C 3 110 ? 7.464 62.247 23.593 1.00 41.66 400 LEU C N 1
ATOM 1649 C CA . LEU C 3 110 ? 8.160 62.474 24.838 1.00 42.64 400 LEU C CA 1
ATOM 1650 C C . LEU C 3 110 ? 9.625 62.830 24.713 1.00 43.20 400 LEU C C 1
ATOM 1651 O O . LEU C 3 110 ? 10.123 63.726 25.401 1.00 42.18 400 LEU C O 1
ATOM 1656 N N . LYS C 3 111 ? 10.351 62.055 23.925 1.00 42.90 401 LYS C N 1
ATOM 1657 C CA . LYS C 3 111 ? 11.766 62.294 23.827 1.00 40.45 401 LYS C CA 1
ATOM 1658 C C . LYS C 3 111 ? 12.155 63.553 23.108 1.00 40.80 401 LYS C C 1
ATOM 1659 O O . LYS C 3 111 ? 13.113 64.194 23.483 1.00 42.26 401 LYS C O 1
ATOM 1665 N N . SER C 3 112 ? 11.398 63.978 22.125 1.00 40.59 402 SER C N 1
ATOM 1666 C CA . SER C 3 112 ? 11.774 65.227 21.536 1.00 45.54 402 SER C CA 1
ATOM 1667 C C . SER C 3 112 ? 11.477 66.314 22.590 1.00 48.67 402 SER C C 1
ATOM 1668 O O . SER C 3 112 ? 12.191 67.295 22.649 1.00 54.29 402 SER C O 1
ATOM 1671 N N . HIS C 3 113 ? 10.447 66.146 23.427 1.00 50.57 403 HIS C N 1
ATOM 1672 C CA . HIS C 3 113 ? 10.135 67.115 24.510 1.00 51.57 403 HIS C CA 1
ATOM 1673 C C . HIS C 3 113 ? 11.422 67.244 25.317 1.00 54.65 403 HIS C C 1
ATOM 1674 O O . HIS C 3 113 ? 11.880 68.339 25.601 1.00 58.18 403 HIS C O 1
ATOM 1681 N N . ILE C 3 114 ? 11.989 66.106 25.706 1.00 54.44 404 ILE C N 1
ATOM 1682 C CA . ILE C 3 114 ? 13.252 66.080 26.414 1.00 50.92 404 ILE C CA 1
ATOM 1683 C C . ILE C 3 114 ? 14.217 67.043 25.705 1.00 49.60 404 ILE C C 1
ATOM 1684 O O . ILE C 3 114 ? 14.799 67.893 26.345 1.00 49.73 404 ILE C O 1
ATOM 1689 N N . LEU C 3 115 ? 14.306 66.957 24.380 1.00 51.31 405 LEU C N 1
ATOM 1690 C CA . LEU C 3 115 ? 15.186 67.818 23.587 1.00 55.43 405 LEU C CA 1
ATOM 1691 C C . LEU C 3 115 ? 15.034 69.259 23.951 1.00 58.73 405 LEU C C 1
ATOM 1692 O O . LEU C 3 115 ? 16.000 70.018 23.871 1.00 62.81 405 LEU C O 1
ATOM 1697 N N . THR C 3 116 ? 13.809 69.641 24.294 1.00 60.54 406 THR C N 1
ATOM 1698 C CA . THR C 3 116 ? 13.495 71.016 24.678 1.00 61.70 406 THR C CA 1
ATOM 1699 C C . THR C 3 116 ? 14.177 71.355 26.007 1.00 59.38 406 THR C C 1
ATOM 1700 O O . THR C 3 116 ? 14.663 72.464 26.220 1.00 56.73 406 THR C O 1
ATOM 1704 N N . HIS C 3 117 ? 14.176 70.384 26.903 1.00 58.78 407 HIS C N 1
ATOM 1705 C CA . HIS C 3 117 ? 14.790 70.546 28.193 1.00 62.75 407 HIS C CA 1
ATOM 1706 C C . HIS C 3 117 ? 16.205 71.062 28.085 1.00 66.13 407 HIS C C 1
ATOM 1707 O O . HIS C 3 117 ? 16.567 71.996 28.791 1.00 72.49 407 HIS C O 1
ATOM 1714 N N . ALA C 3 118 ? 17.001 70.434 27.219 1.00 67.59 408 ALA C N 1
ATOM 1715 C CA . ALA C 3 118 ? 18.410 70.785 27.017 1.00 65.57 408 ALA C CA 1
ATOM 1716 C C . ALA C 3 118 ? 18.626 72.249 26.646 1.00 65.52 408 ALA C C 1
ATOM 1717 O O . ALA C 3 118 ? 19.391 72.902 27.387 1.00 63.93 408 ALA C O 1
#

Foldseek 3Di:
DAAQPPDPGRRDDDDCVVSVVVNLQVDDQPAAQPVPGDGHSDVVVSVLVCCVPPVDFPDFDPDVPGRDGHSDPVVVVLCCCVVVVPQPAAADPDPDGDGHSDVVVRVVVVVVVD

Organism: Homo sapiens (NCBI:txid9606)

Solvent-accessible surface area: 8590 Å² total; per-residue (Å²): 115,50,56,5,77,76,205,52,26,127,117,106,34,214,59,88,71,34,20,169,126,27,53,45,73,63,22,106,152,96,63,79,1,112,123,70,44,130,28,42,34,69,50,64,86,34,149,97,19,60,42,105,65,100,44,106,112,52,72,73,4,129,93,151,90,41,25,128,107,36,30,34,62,80,73,35,152,49,29,57,46,131,53,102,35,70,119,61,85,89,9,80,80,160,84,24,110,100,88,28,16,89,48,100,87,13,114,67,29,52,133,105,64,121

Secondary structure (DSSP, 8-state):
-EEP-STT---EESSHHHHHHHHGGGS---EE-TTT--EESSHHHHHHHGGGTS----EE--STT---EES-HHHHHHHHHHHH--------STT-----SSTTTTHHHHHHH-

Nearest PDB structures (foldseek):
  1ubd-assembly1_C  TM=1.009E+00  e=1.470E-23  Homo sapiens
  6wmi-assembly2_D  TM=8.396E-01  e=3.761E-10  Homo sapiens
  6b0o-assembly2_D  TM=7.219E-01  e=6.472E-10  Homo sapiens
  6jnm-assembly1_A  TM=7.715E-01  e=2.225E-06  Arabidopsis thaliana
  1tf6-assembly1_A  TM=5.846E-01  e=5.726E-07  Xenopus laevis